Protein AF-A0A5A7TG19-F1 (afdb_monomer)

Radius of gyration: 32.03 Å; Cα contacts (8 Å, |Δi|>4): 41; chains: 1; bounding box: 115×39×49 Å

Nearest PDB structures (foldseek):
  8fze-assembly1_w  TM=4.142E-01  e=2.596E+00  Escherichia coli

Solvent-accessible surface area (backbone atoms only — not comparable to full-atom values): 7489 Å² total; per-residue (Å²): 138,87,83,89,89,80,92,76,85,81,79,72,69,79,63,67,63,61,61,59,53,60,59,56,59,52,52,55,54,48,50,53,48,53,52,34,53,53,47,33,51,51,54,55,72,72,46,56,75,71,60,31,69,74,38,70,86,50,93,41,31,69,58,34,50,52,51,50,47,37,74,74,73,45,48,71,67,58,56,50,54,52,50,51,51,51,51,52,53,55,73,67,60,69,88,51,96,91,52,56,71,66,61,48,50,51,52,52,52,50,53,52,52,59,50,48,63,49,51,69,74,74,110

Sequence (123 aa):
MEIIREGLSASRPLVLNVLKLEVDWTDVKEQASVENVRALNAIFNGVDLNVFKLINSCSTAKEAWRILEVAYEGTCKVKISRLQLITSKFEALKMSEDKSVSEYIERVLKIANESLLLGEKNS

Foldseek 3Di:
DDDDDDDDDPPDDPVVVVVVVVVVVVVVVVVQQVVQVVLLVVLLVVDDPVLNVVQVPDSGSVVSVVSVCCVPLNDPVVLVVLVVVLVVLVVPQDDDPPDDPVVSVVSVVVSVVSVVVSVVSVD

Secondary structure (DSSP, 8-state):
-------------THHHHHHHHHHHHHHHHHHHHHHHHHHHHHHHHS-HHHHHHHTT-SSHHHHHHHHHHHHH--HHHHHHHHHHHHHHHHT----TTS-HHHHHHHHHHHHHHHHHHHHTT-

pLDDT: mean 80.02, std 20.66, range [32.59, 97.75]

Organism: Cucumis melo var. makuwa (NCBI:txid1194695)

Structure (mmCIF, N/CA/C/O backbone):
data_AF-A0A5A7TG19-F1
#
_entry.id   AF-A0A5A7TG19-F1
#
loop_
_atom_site.group_PDB
_atom_site.id
_atom_site.type_symbol
_atom_site.label_atom_id
_atom_site.label_alt_id
_atom_site.label_comp_id
_atom_site.label_asym_id
_atom_site.label_entity_id
_atom_site.label_seq_id
_atom_site.pdbx_PDB_ins_code
_atom_site.Cartn_x
_atom_site.Cartn_y
_atom_site.Cartn_z
_atom_site.occupancy
_atom_site.B_iso_or_equiv
_atom_site.auth_seq_id
_atom_site.auth_comp_id
_atom_site.auth_asym_id
_atom_site.auth_atom_id
_atom_site.pdbx_PDB_model_num
ATOM 1 N N . MET A 1 1 ? 84.835 22.014 -18.584 1.00 33.06 1 MET A N 1
ATOM 2 C CA . MET A 1 1 ? 84.494 23.309 -19.208 1.00 33.06 1 MET A CA 1
ATOM 3 C C . MET A 1 1 ? 83.033 23.206 -19.606 1.00 33.06 1 MET A C 1
ATOM 5 O O . MET A 1 1 ? 82.751 22.447 -20.517 1.00 33.06 1 MET A O 1
ATOM 9 N N . GLU A 1 2 ? 82.107 23.514 -18.696 1.00 32.81 2 GLU A N 1
ATOM 10 C CA . GLU A 1 2 ? 81.299 24.761 -18.571 1.00 32.81 2 GLU A CA 1
ATOM 11 C C . GLU A 1 2 ? 79.830 24.354 -18.844 1.00 32.81 2 GLU A C 1
ATOM 13 O O . GLU A 1 2 ? 79.632 23.434 -19.626 1.00 32.81 2 GLU A O 1
ATOM 18 N N . ILE A 1 3 ? 78.733 24.885 -18.296 1.00 37.28 3 ILE A N 1
ATOM 19 C CA . ILE A 1 3 ? 78.373 25.829 -17.222 1.00 37.28 3 ILE A CA 1
ATOM 20 C C . ILE A 1 3 ? 76.885 25.527 -16.875 1.00 37.28 3 ILE A C 1
ATOM 22 O O . ILE A 1 3 ? 76.158 24.943 -17.674 1.00 37.28 3 ILE A O 1
ATOM 26 N N . ILE A 1 4 ? 76.455 25.912 -15.670 1.00 41.75 4 ILE A N 1
ATOM 27 C CA . ILE A 1 4 ? 75.127 25.746 -15.035 1.00 41.75 4 ILE A CA 1
ATOM 28 C C . ILE A 1 4 ? 74.103 26.816 -15.498 1.00 41.75 4 ILE A C 1
ATOM 30 O O . ILE A 1 4 ? 74.523 27.934 -15.792 1.00 41.75 4 ILE A O 1
ATOM 34 N N . ARG A 1 5 ? 72.793 26.497 -15.363 1.00 37.34 5 ARG A N 1
ATOM 35 C CA . ARG A 1 5 ? 71.584 27.343 -15.064 1.00 37.34 5 ARG A CA 1
ATOM 36 C C . ARG A 1 5 ? 70.523 27.300 -16.171 1.00 37.34 5 ARG A C 1
ATOM 38 O O . ARG A 1 5 ? 70.887 27.268 -17.332 1.00 37.34 5 ARG A O 1
ATOM 45 N N . GLU A 1 6 ? 69.207 27.308 -15.952 1.00 36.78 6 GLU A N 1
ATOM 46 C CA . GLU A 1 6 ? 68.265 27.436 -14.818 1.00 36.78 6 GLU A CA 1
ATOM 47 C C . GLU A 1 6 ? 66.919 26.872 -15.358 1.00 36.78 6 GLU A C 1
ATOM 49 O O . GLU A 1 6 ? 66.653 26.960 -16.551 1.00 36.78 6 GLU A O 1
ATOM 54 N N . GLY A 1 7 ? 66.121 26.112 -14.606 1.00 42.62 7 GLY A N 1
ATOM 55 C CA . GLY A 1 7 ? 64.975 26.660 -13.875 1.00 42.62 7 GLY A CA 1
ATOM 56 C C . GLY A 1 7 ? 63.738 26.934 -14.754 1.00 42.62 7 GLY A C 1
ATOM 57 O O . GLY A 1 7 ? 63.627 28.014 -15.314 1.00 42.62 7 GLY A O 1
ATOM 58 N N . LEU A 1 8 ? 62.750 26.027 -14.779 1.00 32.59 8 LEU A N 1
ATOM 59 C CA . LEU A 1 8 ? 61.339 26.438 -14.809 1.00 32.59 8 LEU A CA 1
ATOM 60 C C . LEU A 1 8 ? 60.446 25.331 -14.240 1.00 32.59 8 LEU A C 1
ATOM 62 O O . LEU A 1 8 ? 60.334 24.239 -14.793 1.00 32.59 8 LEU A O 1
ATOM 66 N N . SER A 1 9 ? 59.841 25.649 -13.096 1.00 43.12 9 SER A N 1
ATOM 67 C CA . SER A 1 9 ? 58.712 24.955 -12.483 1.00 43.12 9 SER A CA 1
ATOM 68 C C . SER A 1 9 ? 57.773 24.377 -13.545 1.00 43.12 9 SER A C 1
ATOM 70 O O . SER A 1 9 ? 57.143 25.117 -14.303 1.00 43.12 9 SER A O 1
ATOM 72 N N . ALA A 1 10 ? 57.674 23.050 -13.596 1.00 38.03 10 ALA A N 1
ATOM 73 C CA . ALA A 1 10 ? 56.645 22.371 -14.362 1.00 38.03 10 ALA A CA 1
ATOM 74 C C . ALA A 1 10 ? 55.288 22.605 -13.681 1.00 38.03 10 ALA A C 1
ATOM 76 O O . ALA A 1 10 ? 54.782 21.740 -12.965 1.00 38.03 10 ALA A O 1
ATOM 77 N N . SER A 1 11 ? 54.678 23.765 -13.931 1.00 52.34 11 SER A N 1
ATOM 78 C CA . SER A 1 11 ? 53.223 23.883 -13.877 1.00 52.34 11 SER A CA 1
ATOM 79 C C . SER A 1 11 ? 52.665 22.929 -14.929 1.00 52.34 11 SER A C 1
ATOM 81 O O . SER A 1 11 ? 52.574 23.261 -16.111 1.00 52.34 11 SER A O 1
ATOM 83 N N . ARG A 1 12 ? 52.355 21.695 -14.514 1.00 45.53 12 ARG A N 1
ATOM 84 C CA . ARG A 1 12 ? 51.601 20.754 -15.346 1.00 45.53 12 ARG A CA 1
ATOM 85 C C . ARG A 1 12 ? 50.219 21.348 -15.638 1.00 45.53 12 ARG A C 1
ATOM 87 O O . ARG A 1 12 ? 49.661 22.031 -14.780 1.00 45.53 12 ARG A O 1
ATOM 94 N N . PRO A 1 13 ? 49.661 21.106 -16.833 1.00 43.22 13 PRO A N 1
ATOM 95 C CA . PRO A 1 13 ? 48.527 21.864 -17.333 1.00 43.22 13 PRO A CA 1
ATOM 96 C C . PRO A 1 13 ? 47.253 21.503 -16.565 1.00 43.22 13 PRO A C 1
ATOM 98 O O . PRO A 1 13 ? 46.969 20.325 -16.351 1.00 43.22 13 PRO A O 1
ATOM 101 N N . LEU A 1 14 ? 46.421 22.507 -16.271 1.00 49.97 14 LEU A N 1
ATOM 102 C CA . LEU A 1 14 ? 45.050 22.368 -15.746 1.00 49.97 14 LEU A CA 1
ATOM 103 C C . LEU A 1 14 ? 44.099 21.571 -16.676 1.00 49.97 14 LEU A C 1
ATOM 105 O O . LEU A 1 14 ? 42.926 21.390 -16.369 1.00 49.97 14 LEU A O 1
ATOM 109 N N . VAL A 1 15 ? 44.602 21.067 -17.804 1.00 50.47 15 VAL A N 1
ATOM 110 C CA . VAL A 1 15 ? 43.846 20.381 -18.859 1.00 50.47 15 VAL A CA 1
ATOM 111 C C . VAL A 1 15 ? 43.529 18.921 -18.497 1.00 50.47 15 VAL A C 1
ATOM 113 O O . VAL A 1 15 ? 42.523 18.384 -18.952 1.00 50.47 15 VAL A O 1
ATOM 116 N N . LEU A 1 16 ? 44.320 18.275 -17.626 1.00 45.31 16 LEU A N 1
ATOM 117 C CA . LEU A 1 16 ? 44.099 16.863 -17.271 1.00 45.31 16 LEU A CA 1
ATOM 118 C C . LEU A 1 16 ? 42.867 16.648 -16.369 1.00 45.31 16 LEU A C 1
ATOM 120 O O . LEU A 1 16 ? 42.250 15.590 -16.430 1.00 45.31 16 LEU A O 1
ATOM 124 N N . ASN A 1 17 ? 42.478 17.648 -15.569 1.00 50.69 17 ASN A N 1
ATOM 125 C CA . ASN A 1 17 ? 41.316 17.544 -14.676 1.00 50.69 17 ASN A CA 1
ATOM 126 C C . ASN A 1 17 ? 39.987 17.895 -15.354 1.00 50.69 17 ASN A C 1
ATOM 128 O O . ASN A 1 17 ? 38.954 17.383 -14.939 1.00 50.69 17 ASN A O 1
ATOM 132 N N . VAL A 1 18 ? 39.999 18.725 -16.401 1.00 49.53 18 VAL A N 1
ATOM 133 C CA . VAL A 1 18 ? 38.778 19.069 -17.151 1.00 49.53 18 VAL A CA 1
ATOM 134 C C . VAL A 1 18 ? 38.271 17.861 -17.945 1.00 49.53 18 VAL A C 1
ATOM 136 O O . VAL A 1 18 ? 37.083 17.563 -17.906 1.00 49.53 18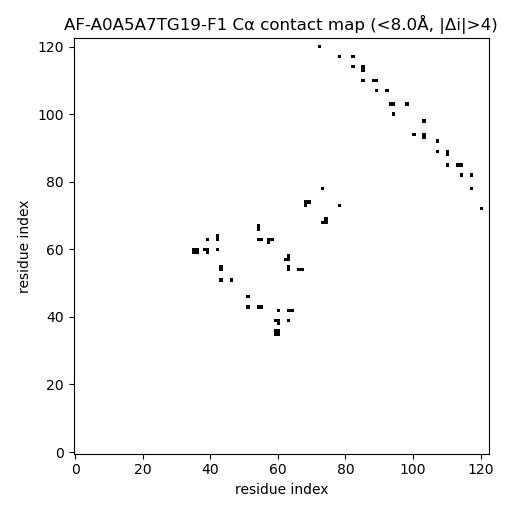 VAL A O 1
ATOM 139 N N . LEU A 1 19 ? 39.173 17.093 -18.568 1.00 47.16 19 LEU A N 1
ATOM 140 C CA . LEU A 1 19 ? 38.814 15.892 -19.335 1.00 47.16 19 LEU A CA 1
ATOM 141 C C . LEU A 1 19 ? 38.403 14.702 -18.452 1.00 47.16 19 LEU A C 1
ATOM 143 O O . LEU A 1 19 ? 37.624 13.854 -18.877 1.00 47.16 19 LEU A O 1
ATOM 147 N N . LYS A 1 20 ? 38.906 14.626 -17.213 1.00 45.28 20 LYS A N 1
ATOM 148 C CA . LYS A 1 20 ? 38.614 13.512 -16.296 1.00 45.28 20 LYS A CA 1
ATOM 149 C C . LYS A 1 20 ? 37.289 13.665 -15.541 1.00 45.28 20 LYS A C 1
ATOM 151 O O . LYS A 1 20 ? 36.841 12.707 -14.926 1.00 45.28 20 LYS A O 1
ATOM 156 N N . LEU A 1 21 ? 36.661 14.839 -15.608 1.00 45.22 21 LEU A N 1
ATOM 157 C CA . LEU A 1 21 ? 35.341 15.082 -15.026 1.00 45.22 21 LEU A CA 1
ATOM 158 C C . LEU A 1 21 ? 34.213 14.666 -15.987 1.00 45.22 21 LEU A C 1
ATOM 160 O O . LEU A 1 21 ? 33.164 14.221 -15.546 1.00 45.22 21 LEU A O 1
ATOM 164 N N . GLU A 1 22 ? 34.431 14.766 -17.300 1.00 46.31 22 GLU A N 1
ATOM 165 C CA . GLU A 1 22 ? 33.415 14.485 -18.329 1.00 46.31 22 GLU A CA 1
ATOM 166 C C . GLU A 1 22 ? 33.201 12.974 -18.574 1.00 46.31 22 GLU A C 1
ATOM 168 O O . GLU A 1 22 ? 32.093 12.532 -18.888 1.00 46.31 22 GLU A O 1
ATOM 173 N N . VAL A 1 23 ? 34.246 12.169 -18.343 1.00 51.12 23 VAL A N 1
ATOM 174 C CA . VAL A 1 23 ? 34.215 10.697 -18.444 1.00 51.12 23 VAL A CA 1
ATOM 175 C C . VAL A 1 23 ? 33.437 10.054 -17.286 1.00 51.12 23 VAL A C 1
ATOM 177 O O . VAL A 1 23 ? 32.780 9.041 -17.488 1.00 51.12 23 VAL A O 1
ATOM 180 N N . ASP A 1 24 ? 33.437 10.668 -16.102 1.00 54.25 24 ASP A N 1
ATOM 181 C CA . ASP A 1 24 ? 32.826 10.099 -14.889 1.00 54.25 24 ASP A CA 1
ATOM 182 C C . ASP A 1 24 ? 31.291 10.285 -14.859 1.00 54.25 24 ASP A C 1
ATOM 184 O O . ASP A 1 24 ? 30.540 9.391 -14.480 1.00 54.25 24 ASP A O 1
ATOM 188 N N . TRP A 1 25 ? 30.775 11.421 -15.350 1.00 52.94 25 TRP A N 1
ATOM 189 C CA . TRP A 1 25 ? 29.322 11.668 -15.396 1.00 52.94 25 TRP A CA 1
ATOM 190 C C . TRP A 1 25 ? 28.590 10.870 -16.479 1.00 52.94 25 TRP A C 1
ATOM 192 O O . TRP A 1 25 ? 27.415 10.530 -16.313 1.00 52.94 25 TRP A O 1
ATOM 202 N N . THR A 1 26 ? 29.257 10.608 -17.603 1.00 57.38 26 THR A N 1
ATOM 203 C CA . THR A 1 26 ? 28.643 9.948 -18.763 1.00 57.38 26 THR A CA 1
ATOM 204 C C . THR A 1 26 ? 28.508 8.444 -18.527 1.00 57.38 26 THR A C 1
ATOM 206 O O . THR A 1 26 ? 27.430 7.899 -18.757 1.00 57.38 26 THR A O 1
ATOM 209 N N . ASP A 1 27 ? 29.541 7.814 -17.957 1.00 63.88 27 ASP A N 1
ATOM 210 C CA . ASP A 1 27 ? 29.557 6.389 -17.602 1.00 63.88 27 ASP A CA 1
ATOM 211 C C . ASP A 1 27 ? 28.539 6.067 -16.494 1.00 63.88 27 ASP A C 1
ATOM 213 O O . ASP A 1 27 ? 27.729 5.154 -16.625 1.00 63.88 27 ASP A O 1
ATOM 217 N N . VAL A 1 28 ? 28.449 6.904 -15.451 1.00 63.25 28 VAL A N 1
ATOM 218 C CA . VAL A 1 28 ? 27.441 6.742 -14.385 1.00 63.25 28 VAL A CA 1
ATOM 219 C C . VAL A 1 28 ? 26.010 6.869 -14.922 1.00 63.25 28 VAL A C 1
ATOM 221 O O . VAL A 1 28 ? 25.117 6.126 -14.509 1.00 63.25 28 VAL A O 1
ATOM 224 N N . LYS A 1 29 ? 25.761 7.796 -15.856 1.00 66.44 29 LYS A N 1
ATOM 225 C CA . LYS A 1 29 ? 24.435 7.984 -16.464 1.00 66.44 29 LYS A CA 1
ATOM 226 C C . LYS A 1 29 ? 24.061 6.830 -17.396 1.00 66.44 29 LYS A C 1
ATOM 228 O O . LYS A 1 29 ? 22.898 6.423 -17.425 1.00 66.44 29 LYS A O 1
ATOM 233 N N . GLU A 1 30 ? 25.025 6.314 -18.150 1.00 65.88 30 GLU A N 1
ATOM 234 C CA . GLU A 1 30 ? 24.847 5.160 -19.030 1.00 65.88 30 GLU A CA 1
ATOM 235 C C . GLU A 1 30 ? 24.623 3.876 -18.222 1.00 65.88 30 GLU A C 1
ATOM 237 O O . GLU A 1 30 ? 23.655 3.156 -18.471 1.00 65.88 30 GLU A O 1
ATOM 242 N N . GLN A 1 31 ? 25.409 3.657 -17.169 1.00 67.88 31 GLN A N 1
ATOM 243 C CA . GLN A 1 31 ? 25.245 2.542 -16.243 1.00 67.88 31 GLN A CA 1
ATOM 244 C C . GLN A 1 31 ? 23.884 2.585 -15.530 1.00 67.88 31 GLN A C 1
ATOM 246 O O . GLN A 1 31 ? 23.171 1.579 -15.507 1.00 67.88 31 GLN A O 1
ATOM 251 N N . ALA A 1 32 ? 23.454 3.755 -15.039 1.00 72.88 32 ALA A N 1
ATOM 252 C CA . ALA A 1 32 ? 22.121 3.934 -14.457 1.00 72.88 32 ALA A CA 1
ATOM 253 C C . ALA A 1 32 ? 20.992 3.642 -15.469 1.00 72.88 32 ALA A C 1
ATOM 255 O O . ALA A 1 3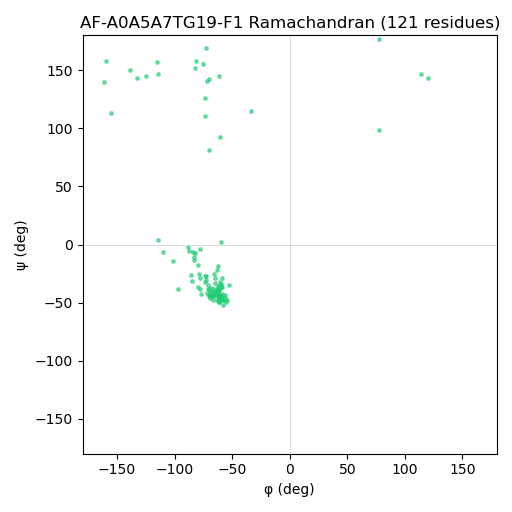2 ? 19.931 3.133 -15.100 1.00 72.88 32 ALA A O 1
ATOM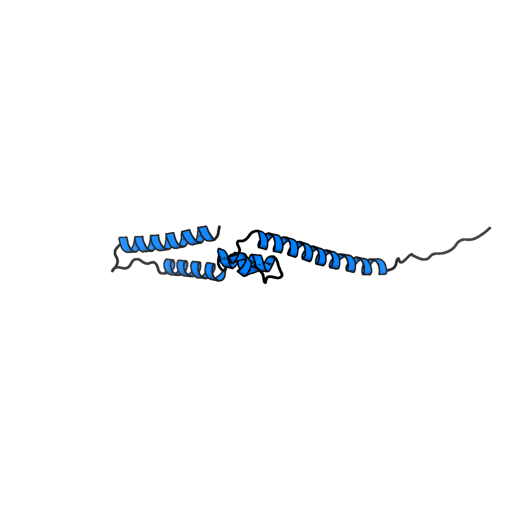 256 N N . SER A 1 33 ? 21.218 3.927 -16.756 1.00 81.88 33 SER A N 1
ATOM 257 C CA . SER A 1 33 ? 20.286 3.595 -17.839 1.00 81.88 33 SER A CA 1
ATOM 258 C C . SER A 1 33 ? 20.214 2.083 -18.089 1.00 81.88 33 SER A C 1
ATOM 260 O O . SER A 1 33 ? 19.118 1.519 -18.153 1.00 81.88 33 SER A O 1
ATOM 262 N N . VAL A 1 34 ? 21.363 1.399 -18.155 1.00 89.38 34 VAL A N 1
ATOM 263 C CA . VAL A 1 34 ? 21.443 -0.064 -18.322 1.00 89.38 34 VAL A CA 1
ATOM 264 C C . VAL A 1 34 ? 20.786 -0.792 -17.149 1.00 89.38 34 VAL A C 1
ATOM 266 O O . VAL A 1 34 ? 20.018 -1.737 -17.349 1.00 89.38 34 VAL A O 1
ATOM 269 N N . GLU A 1 35 ? 21.042 -0.344 -15.922 1.00 92.50 35 GLU A N 1
ATOM 270 C CA . GLU A 1 35 ? 20.430 -0.901 -14.714 1.00 92.50 35 GLU A CA 1
ATOM 271 C C . GLU A 1 35 ? 18.918 -0.688 -14.689 1.00 92.50 35 GLU A C 1
ATOM 273 O O . GLU A 1 35 ? 18.177 -1.622 -14.376 1.00 92.50 35 GLU A O 1
ATOM 278 N N . ASN A 1 36 ? 18.442 0.492 -15.099 1.00 93.81 36 ASN A N 1
ATOM 279 C CA . ASN A 1 36 ? 17.015 0.760 -15.233 1.00 93.81 36 ASN A CA 1
ATOM 280 C C . ASN A 1 36 ? 16.351 -0.175 -16.254 1.00 93.81 36 ASN A C 1
ATOM 282 O O . ASN A 1 36 ? 15.302 -0.739 -15.953 1.00 93.81 36 ASN A O 1
ATOM 286 N N . VAL A 1 37 ? 16.958 -0.389 -17.428 1.00 94.44 37 VAL A N 1
ATOM 287 C CA . VAL A 1 37 ? 16.432 -1.326 -18.439 1.00 94.44 37 VAL A CA 1
ATOM 288 C C . VAL A 1 37 ? 16.397 -2.753 -17.895 1.00 94.44 37 VAL A C 1
ATOM 290 O O . VAL A 1 37 ? 15.396 -3.454 -18.052 1.00 94.44 37 VAL A O 1
ATOM 293 N N . ARG A 1 38 ? 17.461 -3.188 -17.210 1.00 96.00 38 ARG A N 1
ATOM 294 C CA . ARG A 1 38 ? 17.522 -4.518 -16.590 1.00 96.00 38 ARG A CA 1
ATOM 295 C C . ARG A 1 38 ? 16.419 -4.699 -15.546 1.00 96.00 38 ARG A C 1
ATOM 297 O O . ARG A 1 38 ? 15.733 -5.718 -15.565 1.00 96.00 38 ARG A O 1
ATOM 304 N N . ALA A 1 39 ? 16.235 -3.718 -14.666 1.00 97.25 39 ALA A N 1
ATOM 305 C CA . ALA A 1 39 ? 15.201 -3.747 -13.638 1.00 97.25 39 ALA A CA 1
ATOM 306 C C . ALA A 1 39 ? 13.789 -3.723 -14.245 1.00 97.25 39 ALA A C 1
ATOM 308 O O . ALA A 1 39 ? 12.934 -4.500 -13.831 1.00 97.25 39 ALA A O 1
ATOM 309 N N . LEU A 1 40 ? 13.555 -2.897 -15.268 1.00 96.31 40 LEU A N 1
ATOM 310 C CA . LEU A 1 40 ? 12.274 -2.826 -15.970 1.00 96.31 40 LEU A CA 1
ATOM 311 C C . LEU A 1 40 ? 11.925 -4.173 -16.618 1.00 96.31 40 LEU A C 1
ATOM 313 O O . LEU A 1 40 ? 10.819 -4.674 -16.443 1.00 96.31 40 LEU A O 1
ATOM 317 N N . ASN A 1 41 ? 12.893 -4.802 -17.290 1.00 96.19 41 ASN A N 1
ATOM 318 C CA . ASN A 1 41 ? 12.713 -6.128 -17.875 1.00 96.19 41 ASN A CA 1
ATOM 319 C C . ASN A 1 41 ? 12.429 -7.193 -16.810 1.00 96.19 41 ASN A C 1
ATOM 321 O O . ASN A 1 41 ? 11.582 -8.056 -17.032 1.00 96.19 41 ASN A O 1
ATOM 325 N N . ALA A 1 42 ? 13.105 -7.151 -15.660 1.00 97.75 42 ALA A N 1
ATOM 326 C CA . ALA A 1 42 ? 12.826 -8.075 -14.562 1.00 97.75 42 ALA A CA 1
ATOM 327 C C . ALA A 1 42 ? 11.386 -7.917 -14.045 1.00 97.75 42 ALA A C 1
ATOM 329 O O . ALA A 1 42 ? 10.686 -8.913 -13.882 1.00 97.75 42 ALA A O 1
ATOM 330 N N . ILE A 1 43 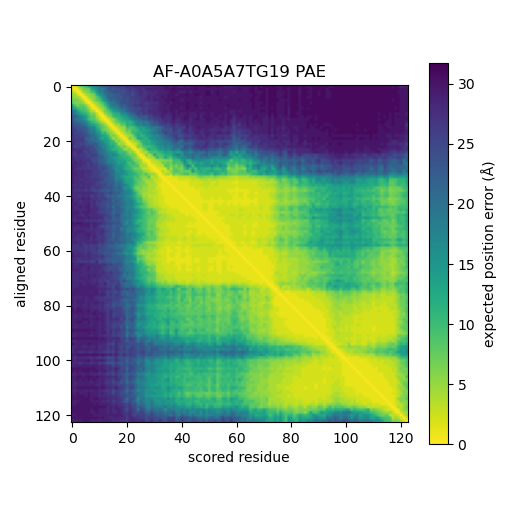? 10.921 -6.675 -13.868 1.00 97.44 43 ILE A N 1
ATOM 331 C CA . ILE A 1 43 ? 9.540 -6.384 -13.465 1.00 97.44 43 ILE A CA 1
ATOM 332 C C . ILE A 1 43 ? 8.553 -6.906 -14.519 1.00 97.44 43 ILE A C 1
ATOM 334 O O . ILE A 1 43 ? 7.619 -7.623 -14.179 1.00 97.44 43 ILE A O 1
ATOM 338 N N . PHE A 1 44 ? 8.768 -6.596 -15.799 1.00 96.06 44 PHE A N 1
ATOM 339 C CA . PHE A 1 44 ? 7.871 -6.998 -16.886 1.00 96.06 44 PHE A CA 1
ATOM 340 C C . PHE A 1 44 ? 7.739 -8.514 -17.040 1.00 96.06 44 PHE A C 1
ATOM 342 O O . PHE A 1 44 ? 6.643 -8.998 -17.303 1.00 96.06 44 PHE A O 1
ATOM 349 N N . ASN A 1 45 ? 8.828 -9.261 -16.852 1.00 96.44 45 ASN A N 1
ATOM 350 C CA . ASN A 1 45 ? 8.801 -10.723 -16.921 1.00 96.44 45 ASN A CA 1
ATOM 351 C C . ASN A 1 45 ? 8.261 -11.382 -15.639 1.00 96.44 45 ASN A C 1
ATOM 353 O O . ASN A 1 45 ? 7.905 -12.557 -15.668 1.00 96.44 45 ASN A O 1
ATOM 357 N N . GLY A 1 46 ? 8.225 -10.658 -14.517 1.00 96.12 46 GLY A N 1
ATOM 358 C CA . GLY A 1 46 ? 7.777 -11.174 -13.221 1.00 96.12 46 GLY A CA 1
ATOM 359 C C . GLY A 1 46 ? 6.272 -11.061 -12.966 1.00 96.12 46 GLY A C 1
ATOM 360 O O . GLY A 1 46 ? 5.802 -11.551 -11.942 1.00 96.12 46 GLY A O 1
ATOM 361 N N . VAL A 1 47 ? 5.518 -10.415 -13.856 1.00 95.88 47 VAL A N 1
ATOM 362 C CA . VAL A 1 47 ? 4.084 -10.145 -13.682 1.00 95.88 47 VAL A CA 1
ATOM 363 C C . VAL A 1 47 ? 3.234 -10.882 -14.718 1.00 95.88 47 VAL A C 1
ATOM 365 O O . VAL A 1 47 ? 3.708 -11.231 -15.798 1.00 95.88 47 VAL A O 1
ATOM 368 N N . ASP A 1 48 ? 1.956 -11.113 -14.412 1.00 96.94 48 ASP A N 1
ATOM 369 C CA . ASP A 1 48 ? 1.020 -11.687 -15.380 1.00 96.94 48 ASP A CA 1
ATOM 370 C C . ASP A 1 48 ? 0.625 -10.680 -16.478 1.00 96.94 48 ASP A C 1
ATOM 372 O O . ASP A 1 48 ? 0.886 -9.479 -16.396 1.00 96.94 48 ASP A O 1
ATOM 376 N N . LEU A 1 49 ? -0.047 -11.169 -17.523 1.00 96.38 49 LEU A N 1
ATOM 377 C CA . LEU A 1 49 ? -0.396 -10.369 -18.697 1.00 96.38 49 LEU A CA 1
ATOM 378 C C . LEU A 1 49 ? -1.283 -9.151 -18.383 1.00 96.38 49 LEU A C 1
ATOM 380 O O . LEU A 1 49 ? -1.170 -8.128 -19.063 1.00 96.38 49 LEU A O 1
ATOM 384 N N . ASN A 1 50 ? -2.182 -9.237 -17.400 1.00 94.81 50 ASN A N 1
ATOM 385 C CA . ASN A 1 50 ? -3.051 -8.111 -17.056 1.00 94.81 50 ASN A CA 1
ATOM 386 C C . ASN A 1 50 ? -2.254 -7.014 -16.355 1.00 94.81 50 ASN A C 1
ATOM 388 O O . ASN A 1 50 ? -2.410 -5.837 -16.678 1.00 94.81 50 ASN A O 1
ATOM 392 N N . VAL A 1 51 ? -1.364 -7.405 -15.450 1.00 94.50 51 VAL A N 1
ATOM 393 C CA . VAL A 1 51 ? -0.486 -6.482 -14.727 1.00 94.50 51 VAL A CA 1
ATOM 394 C C . VAL A 1 51 ? 0.565 -5.891 -15.661 1.00 94.50 51 VAL A C 1
ATOM 396 O O . VAL A 1 51 ? 0.818 -4.693 -15.614 1.00 94.50 51 VAL A O 1
ATOM 399 N N . PHE A 1 52 ? 1.105 -6.677 -16.594 1.00 96.00 52 PHE A N 1
ATOM 400 C CA . PHE A 1 52 ? 2.004 -6.175 -17.631 1.00 96.00 52 PHE A CA 1
ATOM 401 C C . PHE A 1 52 ? 1.358 -5.044 -18.443 1.00 96.00 52 PHE A C 1
ATOM 403 O O . PHE A 1 52 ? 1.966 -3.993 -18.630 1.00 96.00 52 PHE A O 1
ATOM 410 N N . LYS A 1 53 ? 0.098 -5.207 -18.876 1.00 96.12 53 LYS A N 1
ATOM 411 C CA . LYS A 1 53 ? -0.642 -4.157 -19.605 1.00 96.12 53 LYS A CA 1
ATOM 412 C C . LYS A 1 53 ? -0.791 -2.859 -18.809 1.00 96.12 53 LYS A C 1
ATOM 414 O O . LYS A 1 53 ? -0.886 -1.802 -19.422 1.00 96.12 53 LYS A O 1
ATOM 419 N N . LEU A 1 54 ? -0.814 -2.933 -17.477 1.00 95.12 54 LEU A N 1
ATOM 420 C CA . LEU A 1 54 ? -0.893 -1.759 -16.609 1.00 95.12 54 LEU A CA 1
ATOM 421 C C . LEU A 1 54 ? 0.417 -0.953 -16.603 1.00 95.12 54 LEU A C 1
ATOM 423 O O . LEU A 1 54 ? 0.372 0.270 -16.510 1.00 95.12 54 LEU A O 1
ATOM 427 N N . ILE A 1 55 ? 1.569 -1.622 -16.708 1.00 95.75 55 ILE A N 1
ATOM 428 C CA . ILE A 1 55 ? 2.895 -1.002 -16.538 1.00 95.75 55 ILE A CA 1
ATOM 429 C C . ILE A 1 55 ? 3.718 -0.888 -17.830 1.00 95.75 55 ILE A C 1
ATOM 431 O O . ILE A 1 55 ? 4.783 -0.274 -17.805 1.00 95.75 55 ILE A O 1
ATOM 435 N N . ASN A 1 56 ? 3.263 -1.444 -18.959 1.00 93.50 56 ASN A N 1
ATOM 436 C CA . ASN A 1 56 ? 4.058 -1.543 -20.195 1.00 93.50 56 ASN A CA 1
ATOM 437 C C . ASN A 1 56 ? 4.478 -0.197 -20.815 1.00 93.50 56 ASN A C 1
ATOM 439 O O . ASN A 1 56 ? 5.409 -0.158 -21.615 1.00 93.50 56 ASN A O 1
ATOM 443 N N . SER A 1 57 ? 3.812 0.899 -20.450 1.00 94.31 57 SER A N 1
ATOM 444 C CA . SER A 1 57 ? 4.115 2.254 -20.915 1.00 94.31 57 SER A CA 1
ATOM 445 C C . SER A 1 57 ? 5.153 2.968 -20.042 1.00 94.31 57 SER A C 1
ATOM 447 O O . SER A 1 57 ? 5.540 4.096 -20.347 1.00 94.31 57 SER A O 1
ATOM 449 N N . CYS A 1 58 ? 5.624 2.334 -18.961 1.00 93.75 58 CYS A N 1
ATOM 450 C CA . CYS A 1 58 ? 6.609 2.914 -18.056 1.00 93.75 58 CYS A CA 1
ATOM 451 C C . CYS A 1 58 ? 8.005 2.938 -18.681 1.00 93.75 58 CYS A C 1
ATOM 453 O O . CYS A 1 58 ? 8.558 1.900 -19.034 1.00 93.75 58 CYS A O 1
ATOM 455 N N . SER A 1 59 ? 8.631 4.115 -18.709 1.00 91.00 59 SER A N 1
ATOM 456 C CA . SER A 1 59 ? 10.016 4.277 -19.180 1.00 91.00 59 SER A CA 1
ATOM 457 C C . SER A 1 59 ? 11.072 3.973 -18.109 1.00 91.00 59 SER A C 1
ATOM 459 O O . SER A 1 59 ? 12.260 3.873 -18.416 1.00 91.00 59 SER A O 1
ATOM 461 N N . THR A 1 60 ? 10.673 3.866 -16.836 1.00 93.69 60 THR A N 1
ATOM 462 C CA . THR A 1 60 ? 11.595 3.611 -15.718 1.00 93.69 60 THR A CA 1
ATOM 463 C C . THR A 1 60 ? 11.079 2.513 -14.802 1.00 93.69 60 THR A C 1
ATOM 465 O O . THR A 1 60 ? 9.877 2.426 -14.540 1.00 93.69 60 THR A O 1
ATOM 468 N N . ALA A 1 61 ? 11.996 1.698 -14.279 1.00 95.06 61 ALA A N 1
ATOM 469 C CA . ALA A 1 61 ? 11.685 0.641 -13.323 1.00 95.06 61 ALA A CA 1
ATOM 470 C C . ALA A 1 61 ? 11.047 1.208 -12.050 1.00 95.06 61 ALA A C 1
ATOM 472 O O . ALA A 1 61 ? 10.125 0.616 -11.501 1.00 95.06 61 ALA A O 1
ATOM 473 N N . LYS A 1 62 ? 11.483 2.402 -11.628 1.00 93.88 62 LYS A N 1
ATOM 474 C CA . LYS A 1 62 ? 10.899 3.125 -10.495 1.00 93.88 62 LYS A CA 1
ATOM 475 C C . LYS A 1 62 ? 9.418 3.434 -10.710 1.00 93.88 62 LYS A C 1
ATOM 477 O O . LYS A 1 62 ? 8.629 3.252 -9.790 1.00 93.88 62 LYS A O 1
ATOM 482 N N . GLU A 1 63 ? 9.042 3.905 -11.898 1.00 94.94 63 GLU A N 1
ATOM 483 C CA . GLU A 1 63 ? 7.639 4.212 -12.188 1.00 94.94 63 GLU A CA 1
ATOM 484 C C . GLU A 1 63 ? 6.790 2.943 -12.269 1.00 94.94 63 GLU A C 1
ATOM 486 O O . GLU A 1 63 ? 5.729 2.888 -11.650 1.00 94.94 63 GLU A O 1
ATOM 491 N N . ALA A 1 64 ? 7.293 1.900 -12.938 1.00 96.62 64 ALA A N 1
ATOM 492 C CA . ALA A 1 64 ? 6.622 0.603 -12.980 1.00 96.62 64 ALA A CA 1
ATOM 493 C C . ALA A 1 64 ? 6.400 0.043 -11.564 1.00 96.62 64 ALA A C 1
ATOM 495 O O . ALA A 1 64 ? 5.283 -0.332 -11.217 1.00 96.62 64 ALA A O 1
ATOM 496 N N . TRP A 1 65 ? 7.436 0.063 -10.718 1.00 95.88 65 TRP A N 1
ATOM 497 C CA . TRP A 1 65 ? 7.356 -0.380 -9.326 1.00 95.88 65 TRP A CA 1
ATOM 498 C C . TRP A 1 65 ? 6.344 0.430 -8.511 1.00 95.88 65 TRP A C 1
ATOM 500 O O . TRP A 1 65 ? 5.523 -0.144 -7.803 1.00 95.88 65 TRP A O 1
ATOM 510 N N . ARG A 1 66 ? 6.335 1.759 -8.658 1.00 94.00 66 ARG A N 1
ATOM 511 C CA . ARG A 1 66 ? 5.389 2.642 -7.962 1.00 94.00 66 ARG A CA 1
ATOM 512 C C . ARG A 1 66 ? 3.936 2.352 -8.344 1.00 94.00 66 ARG A C 1
ATOM 514 O O . ARG A 1 66 ? 3.051 2.426 -7.495 1.00 94.00 66 ARG A O 1
ATOM 521 N N . ILE A 1 67 ? 3.672 2.039 -9.613 1.00 94.50 67 ILE A N 1
ATOM 522 C CA . ILE A 1 67 ? 2.330 1.651 -10.063 1.00 94.50 67 ILE A CA 1
ATOM 523 C C . ILE A 1 67 ? 1.926 0.309 -9.449 1.00 94.50 67 ILE A C 1
ATOM 525 O O . ILE A 1 67 ? 0.792 0.187 -8.991 1.00 94.50 67 ILE A O 1
ATOM 529 N N . LEU A 1 68 ? 2.840 -0.664 -9.389 1.00 94.50 68 LEU A N 1
ATOM 530 C CA . LEU A 1 68 ? 2.585 -1.949 -8.730 1.00 94.50 68 LEU A CA 1
ATOM 531 C C . LEU A 1 68 ? 2.285 -1.764 -7.239 1.00 94.50 68 LEU A C 1
ATOM 533 O O . LEU A 1 68 ? 1.268 -2.258 -6.761 1.00 94.50 68 LEU A O 1
ATOM 537 N N . GLU A 1 69 ? 3.098 -0.988 -6.526 1.00 91.25 69 GLU A N 1
ATOM 538 C CA . GLU A 1 69 ? 2.883 -0.662 -5.111 1.00 91.25 69 GLU A CA 1
ATOM 539 C C . GLU A 1 69 ? 1.482 -0.071 -4.889 1.00 91.25 69 GLU A C 1
ATOM 541 O O . GLU A 1 69 ? 0.712 -0.549 -4.058 1.00 91.25 69 GLU A O 1
ATOM 546 N N . VAL A 1 70 ? 1.082 0.905 -5.710 1.00 89.62 70 VAL A N 1
ATOM 547 C CA . VAL A 1 70 ? -0.257 1.504 -5.625 1.00 89.62 70 VAL A CA 1
ATOM 548 C C . VAL A 1 70 ? -1.367 0.512 -5.985 1.00 89.62 70 VAL A C 1
ATOM 550 O O . VAL A 1 70 ? -2.429 0.554 -5.361 1.00 89.62 70 VAL A O 1
ATOM 553 N N . ALA A 1 71 ? -1.160 -0.359 -6.972 1.00 89.12 71 ALA A N 1
ATOM 554 C CA . ALA A 1 71 ? -2.165 -1.322 -7.415 1.00 89.12 71 ALA A CA 1
ATOM 555 C C . ALA A 1 71 ? -2.446 -2.405 -6.362 1.00 89.12 71 ALA A C 1
ATOM 557 O O . ALA A 1 71 ? -3.601 -2.797 -6.190 1.00 89.12 71 ALA A O 1
ATOM 558 N N . TYR A 1 72 ? -1.415 -2.862 -5.646 1.00 87.31 72 TYR A N 1
ATOM 559 C CA . TYR A 1 72 ? -1.534 -3.959 -4.682 1.00 87.31 72 TYR A CA 1
ATOM 560 C C . TYR A 1 72 ? -1.715 -3.493 -3.239 1.00 87.31 72 TYR A C 1
ATOM 562 O O . TYR A 1 72 ? -2.506 -4.078 -2.499 1.00 87.31 72 TYR A O 1
ATOM 570 N N . GLU A 1 73 ? -1.036 -2.425 -2.832 1.00 84.38 73 GLU A N 1
ATOM 571 C CA . GLU A 1 73 ? -1.087 -1.935 -1.453 1.00 84.38 73 GLU A CA 1
ATOM 572 C C . GLU A 1 73 ? -1.998 -0.716 -1.272 1.00 84.38 73 GLU A C 1
ATOM 574 O O . GLU A 1 73 ? -2.354 -0.344 -0.146 1.00 84.38 73 GLU A O 1
ATOM 579 N N . GLY A 1 74 ? -2.396 -0.079 -2.374 1.00 83.50 74 GLY A N 1
ATOM 580 C CA . GLY A 1 74 ? -3.070 1.211 -2.357 1.00 83.50 74 GLY A CA 1
ATOM 581 C C . GLY A 1 74 ? -2.105 2.375 -2.118 1.00 83.50 74 GLY A C 1
ATOM 582 O O . GLY A 1 74 ? -0.909 2.222 -1.899 1.00 83.50 74 GLY A O 1
ATOM 583 N N . THR A 1 75 ? -2.631 3.599 -2.154 1.00 85.31 75 THR A N 1
ATOM 584 C CA . THR A 1 75 ? -1.811 4.798 -1.916 1.00 85.31 75 THR A CA 1
ATOM 585 C C . THR A 1 75 ? -1.632 5.075 -0.423 1.00 85.31 75 THR A C 1
ATOM 587 O O . THR A 1 75 ? -2.545 4.835 0.372 1.00 85.31 75 THR A O 1
ATOM 590 N N . CYS A 1 76 ? -0.522 5.719 -0.040 1.00 82.94 76 CYS A N 1
ATOM 591 C CA . CYS A 1 76 ? -0.336 6.233 1.325 1.00 82.94 76 CYS A CA 1
ATOM 592 C C . CYS A 1 76 ? -1.506 7.118 1.779 1.00 82.94 76 CYS A C 1
ATOM 594 O O . CYS A 1 76 ? -1.908 7.058 2.936 1.00 82.94 76 CYS A O 1
ATOM 596 N N . LYS A 1 77 ? -2.108 7.895 0.865 1.00 84.69 77 LYS A N 1
ATOM 597 C CA . LYS A 1 77 ? -3.294 8.713 1.161 1.00 84.69 77 LYS A CA 1
ATOM 598 C C . LYS A 1 77 ? -4.477 7.854 1.604 1.00 84.69 77 LYS A C 1
ATOM 600 O O . LYS A 1 77 ? -5.083 8.155 2.623 1.00 84.69 77 LYS A O 1
ATOM 605 N N . VAL A 1 78 ? -4.770 6.766 0.890 1.00 85.44 78 VAL A N 1
ATOM 606 C CA . VAL A 1 78 ? -5.839 5.830 1.273 1.00 85.44 78 VAL A CA 1
ATOM 607 C C . VAL A 1 78 ? -5.524 5.164 2.614 1.00 85.44 78 VAL A C 1
ATOM 609 O O . VAL A 1 78 ? -6.413 5.080 3.462 1.00 85.44 78 VAL A O 1
ATOM 612 N N . LYS A 1 79 ? -4.271 4.740 2.842 1.00 84.81 79 LYS A N 1
ATOM 613 C CA . LYS A 1 79 ? -3.835 4.164 4.127 1.00 84.81 79 LYS A CA 1
ATOM 614 C C . LYS A 1 79 ? -4.056 5.162 5.285 1.00 84.81 79 LYS A C 1
ATOM 616 O O . LYS A 1 79 ? -4.695 4.812 6.276 1.00 84.81 79 LYS A O 1
ATOM 621 N N . ILE A 1 80 ? -3.640 6.422 5.121 1.00 88.56 80 ILE A N 1
ATOM 622 C CA . ILE A 1 80 ? -3.821 7.501 6.111 1.00 88.56 80 ILE A CA 1
ATOM 623 C C . ILE A 1 80 ? -5.303 7.804 6.353 1.00 88.56 80 ILE A C 1
ATOM 625 O O . ILE A 1 80 ? -5.730 7.849 7.504 1.00 88.56 80 ILE A O 1
ATOM 629 N N . SER A 1 81 ? -6.109 7.968 5.302 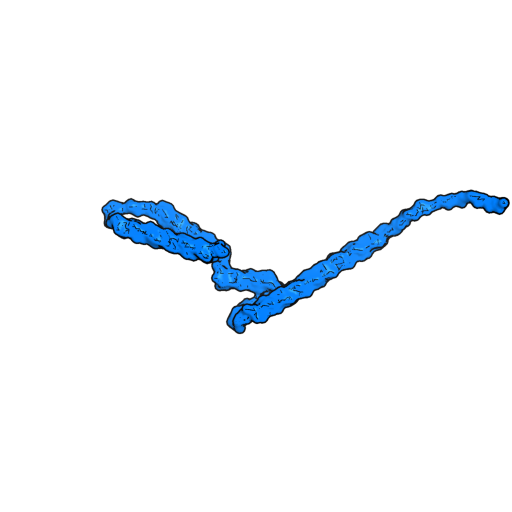1.00 91.19 81 SER A N 1
ATOM 630 C CA . SER A 1 81 ? -7.540 8.257 5.454 1.00 91.19 81 SER A CA 1
ATOM 631 C C . SER A 1 81 ? -8.284 7.140 6.189 1.00 91.19 81 SER A C 1
ATOM 633 O O . SER A 1 81 ? -9.180 7.415 6.985 1.00 91.19 81 SER A O 1
ATOM 635 N N . ARG A 1 82 ? -7.902 5.874 5.974 1.00 89.62 82 ARG A N 1
ATOM 636 C CA . ARG A 1 82 ? -8.473 4.739 6.714 1.00 89.62 82 ARG A CA 1
ATOM 637 C C . ARG A 1 82 ? -8.078 4.758 8.191 1.00 89.62 82 ARG A C 1
ATOM 639 O O . ARG A 1 82 ? -8.942 4.512 9.027 1.00 89.62 82 ARG A O 1
ATOM 646 N N . LEU A 1 83 ? -6.825 5.089 8.512 1.00 91.50 83 LEU A N 1
ATOM 647 C CA . LEU A 1 83 ? -6.383 5.262 9.901 1.00 91.50 83 LEU A CA 1
ATOM 648 C C . LEU A 1 83 ? -7.154 6.391 10.594 1.00 91.50 83 LEU A C 1
ATOM 650 O O . LEU A 1 83 ? -7.727 6.166 11.653 1.00 91.50 83 LEU A O 1
ATOM 654 N N . GLN A 1 84 ? -7.249 7.561 9.957 1.00 94.56 84 GLN A N 1
ATOM 655 C CA . GLN A 1 84 ? -8.005 8.704 10.478 1.00 94.56 84 GLN A CA 1
ATOM 656 C C . GLN A 1 84 ? -9.467 8.343 10.759 1.00 94.56 84 GLN A C 1
ATOM 658 O O . GLN A 1 84 ? -9.985 8.675 11.819 1.00 94.56 84 GLN A O 1
ATOM 663 N N . LEU A 1 85 ? -10.120 7.607 9.853 1.00 94.75 85 LEU A N 1
ATOM 664 C CA . LEU A 1 85 ? -11.496 7.153 10.053 1.00 94.75 85 LEU A CA 1
ATOM 665 C C . LEU A 1 85 ? -11.642 6.266 11.299 1.00 94.75 85 LEU A C 1
ATOM 667 O O . LEU A 1 85 ? -12.597 6.433 12.055 1.00 94.75 85 LEU A O 1
ATOM 671 N N . ILE A 1 86 ? -10.725 5.319 11.514 1.00 93.69 86 ILE A N 1
ATOM 672 C CA . ILE A 1 86 ? -10.749 4.446 12.696 1.00 93.69 86 ILE A CA 1
ATOM 673 C C . ILE A 1 86 ? -10.499 5.251 13.969 1.00 93.69 86 ILE A C 1
ATOM 675 O O . ILE A 1 86 ? -11.241 5.080 14.934 1.00 93.69 86 ILE A O 1
ATOM 679 N N . THR A 1 87 ? -9.517 6.156 13.957 1.00 95.00 87 THR A N 1
ATOM 680 C CA . THR A 1 87 ? -9.248 7.067 15.075 1.00 95.00 87 THR A CA 1
ATOM 681 C C . THR A 1 87 ? -10.497 7.867 15.432 1.00 95.00 87 THR A C 1
ATOM 683 O O . THR A 1 87 ? -10.931 7.821 16.577 1.00 95.00 87 THR A O 1
ATOM 686 N N . SER A 1 88 ? -11.163 8.488 14.455 1.00 96.31 88 SER A N 1
ATOM 687 C CA . SER A 1 88 ? -12.397 9.240 14.708 1.00 96.31 88 SER A CA 1
ATOM 688 C C . SER A 1 88 ? -13.542 8.359 15.222 1.00 96.31 88 SER A C 1
ATOM 690 O O . SER A 1 88 ? -14.289 8.781 16.103 1.00 96.31 88 SER A O 1
ATOM 692 N N . LYS A 1 89 ? -13.698 7.124 14.717 1.00 94.50 89 LYS A N 1
ATOM 693 C CA . LYS A 1 89 ? -14.693 6.168 15.246 1.00 94.50 89 LYS A CA 1
ATOM 694 C C . LYS A 1 89 ? -14.410 5.803 16.704 1.00 94.50 89 LYS A C 1
ATOM 696 O O . LYS A 1 89 ? -15.354 5.660 17.477 1.00 94.50 89 LYS A O 1
ATOM 701 N N . PHE A 1 90 ? -13.138 5.622 17.053 1.00 94.94 90 PHE A N 1
ATOM 702 C CA . PHE A 1 90 ? -12.704 5.297 18.406 1.00 94.94 90 PHE A CA 1
ATOM 703 C C . PHE A 1 90 ? -12.884 6.482 19.362 1.00 94.94 90 PHE A C 1
ATOM 705 O O . PHE A 1 90 ? -13.438 6.310 20.439 1.00 94.94 90 PHE A O 1
ATOM 712 N N . GLU A 1 91 ? -12.507 7.695 18.956 1.00 95.50 91 GLU A N 1
ATOM 713 C CA . GLU A 1 91 ? -12.715 8.923 19.741 1.00 95.50 91 GLU A CA 1
ATOM 714 C C . GLU A 1 91 ? -14.203 9.217 19.978 1.00 95.50 91 GLU A C 1
ATOM 716 O O . GLU A 1 91 ? -14.596 9.671 21.051 1.00 95.50 91 GLU A O 1
ATOM 721 N N . ALA A 1 92 ? -15.054 8.919 18.993 1.00 94.56 92 ALA A N 1
ATOM 722 C CA . ALA A 1 92 ? -16.503 9.039 19.118 1.00 94.56 92 ALA A CA 1
ATOM 723 C C . ALA A 1 92 ? -17.147 7.885 19.911 1.00 94.56 92 ALA A C 1
ATOM 725 O O . ALA A 1 92 ? -18.368 7.883 20.127 1.00 94.56 92 ALA A O 1
ATOM 726 N N . LEU A 1 93 ? -16.369 6.877 20.318 1.00 94.12 93 LEU A N 1
ATOM 727 C CA . LEU A 1 93 ? -16.882 5.711 21.013 1.00 94.12 93 LEU A CA 1
ATOM 728 C C . LEU A 1 93 ? -17.255 6.089 22.445 1.00 94.12 93 LEU A C 1
ATOM 730 O O . LEU A 1 93 ? -16.416 6.346 23.301 1.00 94.12 93 LEU A O 1
ATOM 734 N N . LYS A 1 94 ? -18.557 6.088 22.706 1.00 93.50 94 LYS A N 1
ATOM 735 C CA . LYS A 1 94 ? -19.112 6.268 24.042 1.00 93.50 94 LYS A CA 1
ATOM 736 C C . LYS A 1 94 ? -20.270 5.315 24.280 1.00 93.50 94 LYS A C 1
ATOM 738 O O . LYS A 1 94 ? -20.987 4.922 23.342 1.00 93.50 94 LYS A O 1
ATOM 743 N N . MET A 1 95 ? -20.423 4.942 25.544 1.00 93.56 95 MET A N 1
ATOM 744 C CA . MET A 1 95 ? -21.624 4.280 26.026 1.00 93.56 95 MET A CA 1
ATOM 745 C C . MET A 1 95 ? -22.771 5.293 26.025 1.00 93.56 95 MET A C 1
ATOM 747 O O . MET A 1 95 ? -22.554 6.475 26.286 1.00 93.56 95 MET A O 1
ATOM 751 N N . SER A 1 96 ? -23.968 4.835 25.681 1.00 89.06 96 SER A N 1
ATOM 752 C CA . SER A 1 96 ? -25.172 5.662 25.648 1.00 89.06 96 SER A CA 1
ATOM 753 C C . SER A 1 96 ? -26.234 5.005 26.514 1.00 89.06 96 SER A C 1
ATOM 755 O O . SER A 1 96 ? -26.284 3.778 26.570 1.00 89.06 96 SER A O 1
ATOM 757 N N . GLU A 1 97 ? -27.056 5.804 27.187 1.00 89.69 97 GLU A N 1
ATOM 758 C CA . GLU A 1 97 ? -28.082 5.305 28.115 1.00 89.69 97 GLU A CA 1
ATOM 759 C C . GLU A 1 97 ? -29.176 4.495 27.399 1.00 89.69 97 GLU A C 1
ATOM 761 O O . GLU A 1 97 ? -29.780 3.609 27.993 1.00 89.69 97 GLU A O 1
ATOM 766 N N . ASP A 1 98 ? -29.385 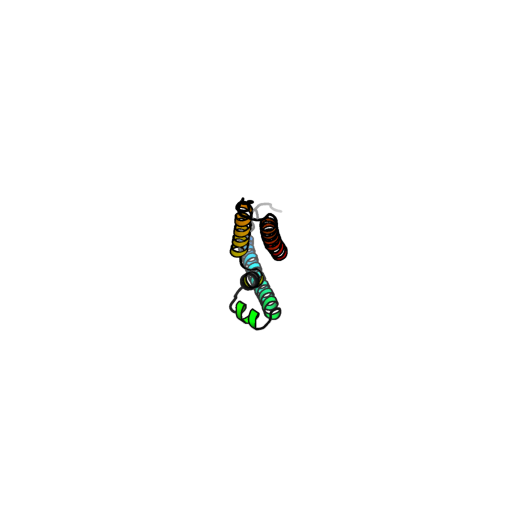4.754 26.106 1.00 91.38 98 ASP A N 1
ATOM 767 C CA . ASP A 1 98 ? -30.341 4.067 25.230 1.00 91.38 98 ASP A CA 1
A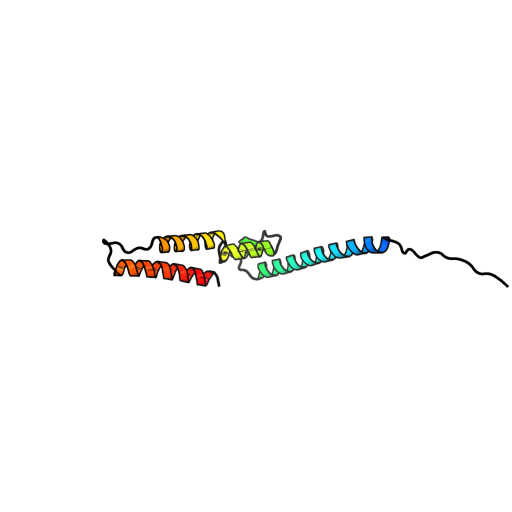TOM 768 C C . ASP A 1 98 ? -29.829 2.739 24.647 1.00 91.38 98 ASP A C 1
ATOM 770 O O . ASP A 1 98 ? -30.597 2.030 24.001 1.00 91.38 98 ASP A O 1
ATOM 774 N N . LYS A 1 99 ? -28.549 2.391 24.846 1.00 89.62 99 LYS A N 1
ATOM 775 C CA . LYS A 1 99 ? -27.920 1.217 24.216 1.00 89.62 99 LYS A CA 1
ATOM 776 C C . LYS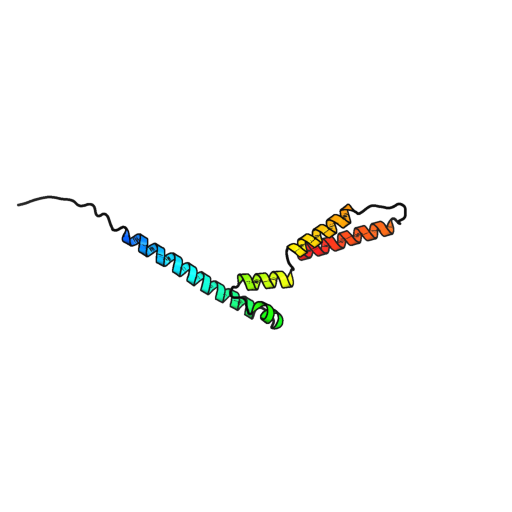 A 1 99 ? -27.518 0.164 25.226 1.00 89.62 99 LYS A C 1
ATOM 778 O O . LYS A 1 99 ? -27.084 0.469 26.335 1.00 89.62 99 LYS A O 1
ATOM 783 N N . SER A 1 100 ? -27.600 -1.099 24.819 1.00 94.19 100 SER A N 1
ATOM 784 C CA . SER A 1 100 ? -27.172 -2.199 25.683 1.00 94.19 100 SER A CA 1
ATOM 785 C C . SER A 1 100 ? -25.645 -2.301 25.753 1.00 94.19 100 SER A C 1
ATOM 787 O O . SER A 1 100 ? -24.918 -1.910 24.836 1.00 94.19 100 SER A O 1
ATOM 789 N N . VAL A 1 101 ? -25.134 -2.881 26.844 1.00 93.81 101 VAL A N 1
ATOM 790 C CA . VAL A 1 101 ? -23.692 -3.153 26.997 1.00 93.81 101 VAL A CA 1
ATOM 791 C C . VAL A 1 101 ? -23.180 -4.054 25.866 1.00 93.81 101 VAL A C 1
ATOM 793 O O . VAL A 1 101 ? -22.079 -3.844 25.363 1.00 93.81 101 VAL A O 1
ATOM 796 N N . SER A 1 102 ? -23.996 -5.013 25.414 1.00 95.50 102 SER A N 1
ATOM 797 C CA . SER A 1 102 ? -23.648 -5.911 24.306 1.00 95.50 102 SER A CA 1
ATOM 798 C C . SER A 1 102 ? -23.408 -5.146 23.001 1.00 95.50 102 SER A C 1
ATOM 800 O O . SER A 1 102 ? -22.401 -5.368 22.337 1.00 95.50 102 SER A O 1
ATOM 802 N N . GLU A 1 103 ? -24.281 -4.194 22.661 1.00 94.56 103 GLU A N 1
ATOM 803 C CA . GLU A 1 103 ? -24.131 -3.353 21.462 1.00 94.56 103 GLU A CA 1
ATOM 804 C C . GLU A 1 103 ? -22.890 -2.457 21.533 1.00 94.56 103 GLU A C 1
ATOM 806 O O . GLU A 1 103 ? -22.256 -2.148 20.521 1.00 94.56 103 GLU A O 1
ATOM 811 N N . TYR A 1 104 ? -22.526 -2.001 22.731 1.00 94.94 104 TYR A N 1
ATOM 812 C CA . TYR A 1 104 ? -21.285 -1.262 22.921 1.00 94.94 104 TYR A CA 1
ATOM 813 C C . TYR A 1 104 ? -20.060 -2.147 22.679 1.00 94.94 104 TYR A C 1
ATOM 815 O O . TYR A 1 104 ? -19.181 -1.758 21.909 1.00 94.94 104 TYR A O 1
ATOM 823 N N . ILE A 1 105 ? -20.030 -3.344 23.271 1.00 94.69 105 ILE A N 1
ATOM 824 C CA . ILE A 1 105 ? -18.946 -4.318 23.079 1.00 94.69 105 ILE A CA 1
ATOM 825 C C . ILE A 1 105 ? -18.808 -4.688 21.599 1.00 94.69 105 ILE A C 1
ATOM 827 O O . ILE A 1 105 ? -17.695 -4.710 21.079 1.00 94.69 105 ILE A O 1
ATOM 831 N N . GLU A 1 106 ? -19.916 -4.898 20.888 1.00 95.81 106 GLU A N 1
ATOM 832 C CA . GLU A 1 106 ? -19.891 -5.185 19.452 1.00 95.81 106 GLU A CA 1
ATOM 833 C C . GLU A 1 106 ? -19.213 -4.059 18.654 1.00 95.81 106 GLU A C 1
ATOM 835 O O . GLU A 1 106 ? -18.352 -4.315 17.808 1.00 95.81 106 GLU A O 1
ATOM 840 N N . ARG A 1 107 ? -19.530 -2.792 18.956 1.00 95.19 107 ARG A N 1
ATOM 841 C CA . ARG A 1 107 ? -18.882 -1.639 18.308 1.00 95.19 107 ARG A CA 1
ATOM 842 C C . ARG A 1 107 ? -17.392 -1.546 18.634 1.00 95.19 107 ARG A C 1
ATOM 844 O O . ARG A 1 107 ? -16.612 -1.249 17.730 1.00 95.19 107 ARG A O 1
ATOM 851 N N . VAL A 1 108 ? -16.996 -1.814 19.881 1.00 95.56 108 VAL A N 1
ATOM 852 C CA . VAL A 1 108 ? -15.578 -1.876 20.288 1.00 95.56 108 VAL A CA 1
ATOM 853 C C . VAL A 1 108 ? -14.844 -2.929 19.457 1.00 95.56 108 VAL A C 1
ATOM 855 O O . VAL A 1 108 ? -13.831 -2.624 18.827 1.00 95.56 108 VAL A O 1
ATOM 858 N N . LEU A 1 109 ? -15.381 -4.151 19.407 1.00 96.25 109 LEU A N 1
ATOM 859 C CA . LEU A 1 109 ? -14.780 -5.267 18.675 1.00 96.25 109 LEU A CA 1
ATOM 860 C C . LEU A 1 109 ? -14.687 -4.979 17.178 1.00 96.25 109 LEU A C 1
ATOM 862 O O . LEU A 1 109 ? -13.674 -5.281 16.551 1.00 96.25 109 LEU A O 1
ATOM 866 N N . LYS A 1 110 ? -15.706 -4.337 16.601 1.00 95.12 110 LYS A N 1
ATOM 867 C CA . LYS A 1 110 ? -15.685 -3.929 15.196 1.00 95.12 110 LYS A CA 1
ATOM 868 C C . LYS A 1 110 ? -14.530 -2.973 14.894 1.00 95.12 110 LYS A C 1
ATOM 870 O O . LYS A 1 110 ? -13.810 -3.191 13.925 1.00 95.12 110 LYS A O 1
ATOM 875 N N . ILE A 1 111 ? -14.328 -1.945 15.721 1.00 95.06 111 ILE A N 1
ATOM 876 C CA . ILE A 1 111 ? -13.222 -0.987 15.555 1.00 95.06 111 ILE A CA 1
ATOM 877 C C . ILE A 1 111 ? -11.868 -1.689 15.730 1.00 95.06 111 ILE A C 1
ATOM 879 O O . ILE A 1 111 ? -10.963 -1.467 14.927 1.00 95.06 111 ILE A O 1
ATOM 883 N N . ALA A 1 112 ? -11.738 -2.568 16.728 1.00 94.38 112 ALA A N 1
ATOM 884 C CA . ALA A 1 112 ? -10.512 -3.329 16.970 1.00 94.38 112 ALA A CA 1
ATOM 885 C C . ALA A 1 112 ? -10.151 -4.237 15.780 1.00 94.38 112 ALA A C 1
ATOM 887 O O . ALA A 1 112 ? -9.010 -4.231 15.321 1.00 94.38 112 ALA A O 1
ATOM 888 N N . ASN A 1 113 ? -11.132 -4.946 15.219 1.00 93.81 113 ASN A N 1
ATOM 889 C CA . ASN A 1 113 ? -10.935 -5.793 14.043 1.00 93.81 113 ASN A CA 1
ATOM 890 C C . ASN A 1 113 ? -10.580 -4.971 12.793 1.00 93.81 113 ASN A C 1
ATOM 892 O O . ASN A 1 113 ? -9.666 -5.333 12.056 1.00 93.81 113 ASN A O 1
ATOM 896 N N . GLU A 1 114 ? -11.261 -3.841 12.558 1.00 91.62 114 GLU A N 1
ATOM 897 C CA . GLU A 1 114 ? -10.916 -2.924 11.460 1.00 91.62 114 GLU A CA 1
ATOM 898 C C . GLU A 1 114 ? -9.475 -2.389 11.598 1.00 91.62 114 GLU A C 1
ATOM 900 O O . GLU A 1 114 ? -8.778 -2.235 10.592 1.00 91.62 114 GLU A O 1
ATOM 905 N N . SER A 1 115 ? -9.022 -2.131 12.831 1.00 90.12 115 SER A N 1
ATOM 906 C CA . SER A 1 115 ? -7.665 -1.664 13.136 1.00 90.12 115 SER A CA 1
ATOM 907 C C . SER A 1 115 ? -6.610 -2.749 12.906 1.00 90.12 115 SER A C 1
ATOM 909 O O . SER A 1 115 ? -5.589 -2.474 12.274 1.00 90.12 115 SER A O 1
ATOM 911 N N . LEU A 1 116 ? -6.874 -3.988 13.331 1.00 89.00 116 LEU A N 1
ATOM 912 C CA . LEU A 1 116 ? -5.971 -5.125 13.132 1.00 89.00 116 LEU A CA 1
ATOM 913 C C . LEU A 1 116 ? -5.710 -5.392 11.643 1.00 89.00 116 LEU A C 1
ATOM 915 O O . LEU A 1 116 ? -4.560 -5.465 11.216 1.00 89.00 116 LEU A O 1
ATOM 919 N N . LEU A 1 117 ? -6.773 -5.425 10.832 1.00 85.06 117 LEU A N 1
ATOM 920 C CA . LEU A 1 117 ? -6.679 -5.634 9.382 1.00 85.06 117 LEU A CA 1
ATOM 921 C C . LEU A 1 117 ? -5.909 -4.522 8.653 1.00 85.06 117 LEU A C 1
ATOM 923 O O . LEU A 1 117 ? -5.456 -4.716 7.524 1.00 85.06 117 LEU A O 1
ATOM 927 N N . LEU A 1 118 ? -5.808 -3.326 9.244 1.00 82.12 118 LEU A N 1
ATOM 928 C CA . LEU A 1 118 ? -4.926 -2.278 8.734 1.00 82.12 118 LEU A CA 1
ATOM 929 C C . LEU A 1 118 ? -3.464 -2.530 9.107 1.00 82.12 118 LEU A C 1
ATOM 931 O O . LEU A 1 118 ? -2.602 -2.273 8.274 1.00 82.12 118 LEU A O 1
ATOM 935 N N . GLY A 1 119 ? -3.183 -3.031 10.312 1.00 73.38 119 GLY A N 1
ATOM 936 C CA . GLY A 1 119 ? -1.826 -3.376 10.748 1.00 73.38 119 GLY A CA 1
ATOM 937 C C . GLY A 1 119 ? -1.190 -4.479 9.899 1.00 73.38 119 GLY A C 1
ATOM 938 O O . GLY A 1 119 ? -0.048 -4.338 9.471 1.00 73.38 119 GLY A O 1
ATOM 939 N N . GLU A 1 120 ? -1.959 -5.518 9.564 1.00 66.12 120 GLU A N 1
ATOM 940 C CA . GLU A 1 120 ? -1.514 -6.621 8.694 1.00 66.12 120 GLU A C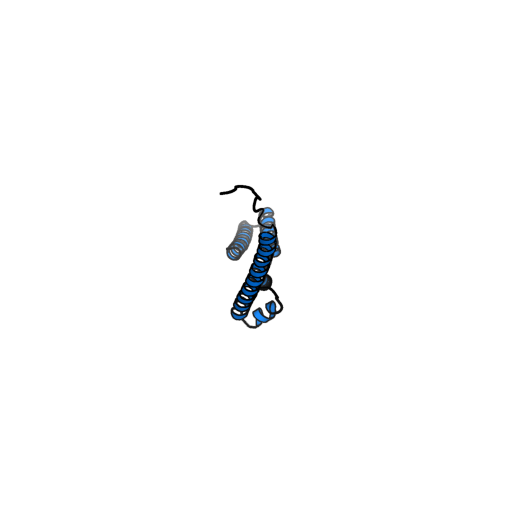A 1
ATOM 941 C C . GLU A 1 120 ? -1.206 -6.174 7.257 1.00 66.12 120 GLU A C 1
ATOM 943 O O . GLU A 1 120 ? -0.366 -6.764 6.595 1.00 66.12 120 GLU A O 1
ATOM 948 N N . LYS A 1 121 ? -1.866 -5.118 6.764 1.00 59.78 121 LYS A N 1
ATOM 949 C CA . LYS A 1 121 ? -1.624 -4.554 5.421 1.00 59.78 121 LYS A CA 1
ATOM 950 C C . LYS A 1 121 ? -0.451 -3.573 5.365 1.00 59.78 121 LYS A C 1
ATOM 952 O O . LYS A 1 121 ? -0.127 -3.081 4.287 1.00 59.78 121 LYS A O 1
ATOM 957 N N . ASN A 1 122 ? 0.125 -3.239 6.518 1.00 54.75 122 ASN A N 1
ATOM 958 C CA . ASN A 1 122 ? 1.208 -2.268 6.658 1.00 54.75 122 ASN A CA 1
ATOM 959 C C . ASN A 1 122 ? 2.528 -2.905 7.143 1.00 54.75 122 ASN A C 1
ATOM 961 O O . ASN A 1 122 ? 3.468 -2.156 7.402 1.00 54.75 122 ASN A O 1
ATOM 965 N N . SER A 1 123 ? 2.577 -4.235 7.303 1.00 47.22 123 SER A N 1
ATOM 966 C CA . SER A 1 123 ? 3.758 -5.019 7.713 1.00 47.22 123 SER A CA 1
ATOM 967 C C . SER A 1 123 ? 4.280 -5.842 6.542 1.00 47.22 123 SER A C 1
ATOM 969 O O . SER A 1 123 ? 5.516 -5.986 6.446 1.00 47.22 123 SER A O 1
#

Mean predicted aligned error: 14.28 Å

InterPro domains:
  IPR061502 Copia/RE1/RE2-like, N-terminal domain [PF14223] (31-115)